Protein AF-A0A1S4EHX6-F1 (afdb_monomer_lite)

Radius of gyration: 24.97 Å; chains: 1; bounding box: 48×34×69 Å

Foldseek 3Di:
DPDPVVVVVVVVVVVVVVVVVVVCPVPPVPPPDCLPFKDKAKPFWDPQQGRNQCDDPDPGHHTDGDPDPDIDMDIDGRDDD

Secondary structure (DSSP, 8-state):
---HHHHHHHHHHHHHHHHHHHHHHT--GGG---TTTEEEEES---TT--GGGGSTT-SS------S-S---EEEEE----

pLDDT: mean 76.13, std 11.17, range [49.53, 91.31]

Organism: Diaphorina citri (NCBI:txid121845)

Sequence (81 aa):
MRNLSSLYLFCVYSLIQLVLVNSESDYYDCNEPLLDRASIKATSQLPDREAHNARLNGMYHTYIADSKPTVYGQMKLLEDM

Structure (mmCIF, N/CA/C/O backbone):
data_AF-A0A1S4EHX6-F1
#
_entry.id   AF-A0A1S4EHX6-F1
#
loop_
_atom_site.group_PDB
_atom_site.id
_atom_site.type_symbol
_atom_site.label_atom_id
_atom_site.label_alt_id
_atom_site.label_comp_id
_atom_site.label_asym_id
_atom_site.label_entity_id
_atom_site.label_seq_id
_atom_site.pdbx_PDB_ins_code
_atom_site.Cartn_x
_atom_site.Cartn_y
_atom_site.Cartn_z
_atom_site.occupancy
_atom_site.B_iso_or_equiv
_atom_site.auth_seq_id
_atom_site.auth_comp_id
_atom_site.auth_asym_id
_atom_site.auth_atom_id
_atom_site.pdbx_PDB_model_num
ATOM 1 N N . MET A 1 1 ? 32.990 20.108 -50.276 1.00 55.78 1 MET A N 1
ATOM 2 C CA . MET A 1 1 ? 31.545 20.284 -50.012 1.00 55.78 1 MET A CA 1
ATOM 3 C C . MET A 1 1 ? 31.141 19.236 -48.988 1.00 55.78 1 MET A C 1
ATOM 5 O O . MET A 1 1 ? 31.245 18.055 -49.292 1.00 55.78 1 MET A O 1
ATOM 9 N N . ARG A 1 2 ? 30.834 19.627 -47.743 1.00 62.81 2 ARG A N 1
ATOM 10 C CA . ARG A 1 2 ? 30.436 18.664 -46.701 1.00 62.81 2 ARG A CA 1
ATOM 11 C C . ARG A 1 2 ? 29.068 18.093 -47.080 1.00 62.81 2 ARG A C 1
ATOM 13 O O . ARG A 1 2 ? 28.160 18.855 -47.394 1.00 62.81 2 ARG A O 1
ATOM 20 N N . ASN A 1 3 ? 28.958 16.768 -47.117 1.00 72.31 3 ASN A N 1
ATOM 21 C CA . ASN A 1 3 ? 27.751 16.072 -47.547 1.00 72.31 3 ASN A CA 1
ATOM 22 C C . ASN A 1 3 ? 26.641 16.280 -46.501 1.00 72.31 3 ASN A C 1
ATOM 24 O O . ASN A 1 3 ? 26.641 15.638 -45.451 1.00 72.31 3 ASN A O 1
ATOM 28 N N . LEU A 1 4 ? 25.719 17.203 -46.788 1.00 76.25 4 LEU A N 1
ATOM 29 C CA . LEU A 1 4 ? 24.577 17.556 -45.935 1.00 76.25 4 LEU A CA 1
ATOM 30 C C . LEU A 1 4 ? 23.722 16.332 -45.567 1.00 76.25 4 LEU A C 1
ATOM 32 O O . LEU A 1 4 ? 23.211 16.260 -44.453 1.00 76.25 4 LEU A O 1
ATOM 36 N N . SER A 1 5 ? 23.647 15.331 -46.451 1.00 79.00 5 SER A N 1
ATOM 37 C CA . SER A 1 5 ? 22.938 14.073 -46.187 1.00 79.00 5 SER A CA 1
ATOM 38 C C . SER A 1 5 ? 23.610 13.247 -45.089 1.00 79.00 5 SER A C 1
ATOM 40 O O . SER A 1 5 ? 22.929 12.609 -44.291 1.00 79.00 5 SER A O 1
ATOM 42 N N . SER A 1 6 ? 24.944 13.266 -45.025 1.00 82.88 6 SER A N 1
ATOM 43 C CA . SER A 1 6 ? 25.696 12.548 -43.992 1.00 82.88 6 SER A CA 1
ATOM 44 C C . SER A 1 6 ? 25.550 13.215 -42.627 1.00 82.88 6 SER A C 1
ATOM 46 O O . SER A 1 6 ? 25.482 12.523 -41.615 1.00 82.88 6 SER A O 1
ATOM 48 N N . LEU A 1 7 ? 25.487 14.550 -42.595 1.00 85.19 7 LEU A N 1
ATOM 49 C CA . LEU A 1 7 ? 25.259 15.300 -41.361 1.00 85.19 7 LEU A CA 1
ATOM 50 C C . LEU A 1 7 ? 23.841 15.055 -40.830 1.00 85.19 7 LEU A C 1
ATOM 52 O O . LEU A 1 7 ? 23.667 14.820 -39.640 1.00 85.19 7 LEU A O 1
ATOM 56 N N . TYR A 1 8 ? 22.849 15.038 -41.723 1.00 87.75 8 TYR A N 1
ATOM 57 C CA . TYR A 1 8 ? 21.463 14.749 -41.369 1.00 87.75 8 TYR A CA 1
ATOM 58 C C . TYR A 1 8 ? 21.302 13.356 -40.745 1.00 87.75 8 TYR A C 1
ATOM 60 O O . TYR A 1 8 ? 20.729 13.233 -39.666 1.00 87.75 8 TYR A O 1
ATOM 68 N N . LEU A 1 9 ? 21.878 12.320 -41.366 1.00 89.19 9 LEU A N 1
ATOM 69 C CA . LEU A 1 9 ? 21.853 10.956 -40.826 1.00 89.19 9 LEU A CA 1
ATOM 70 C C . LEU A 1 9 ? 22.509 10.864 -39.444 1.00 89.19 9 LEU A C 1
ATOM 72 O O . LEU A 1 9 ? 21.971 10.211 -38.552 1.00 89.19 9 LEU A O 1
ATOM 76 N N . PHE A 1 10 ? 23.635 11.552 -39.247 1.00 89.94 10 PHE A N 1
ATOM 77 C CA . PHE A 1 10 ? 24.316 11.587 -37.956 1.00 89.94 10 PHE A CA 1
ATOM 78 C C . PHE A 1 10 ? 23.463 12.264 -36.872 1.00 89.94 10 PHE A C 1
ATOM 80 O O . PHE A 1 10 ? 23.355 11.748 -35.758 1.00 89.94 10 PHE A O 1
ATOM 87 N N . CYS A 1 11 ? 22.816 13.389 -37.194 1.00 89.50 11 CYS A N 1
ATOM 88 C CA . CYS A 1 11 ? 21.919 14.088 -36.273 1.00 89.50 11 CYS A CA 1
ATOM 89 C C . CYS A 1 11 ? 20.713 13.227 -35.880 1.00 89.50 11 CYS A C 1
ATOM 91 O O . CYS A 1 11 ? 20.401 13.1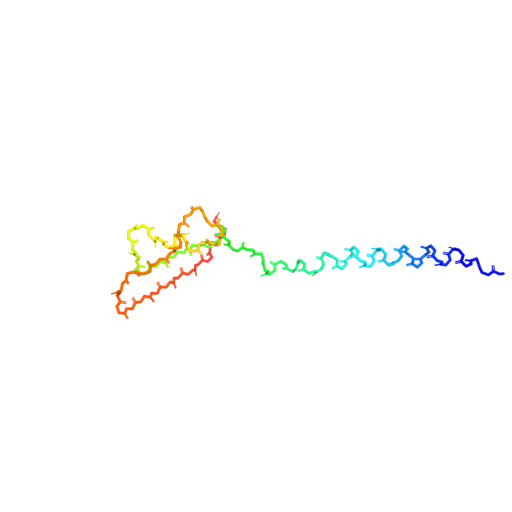30 -34.696 1.00 89.50 11 CYS A O 1
ATOM 93 N N . VAL A 1 12 ? 20.069 12.567 -36.847 1.00 91.31 12 VAL A N 1
ATOM 94 C CA . VAL A 1 12 ? 18.926 11.680 -36.583 1.00 91.31 12 VAL A CA 1
ATOM 95 C C . VAL A 1 12 ? 19.345 10.496 -35.712 1.00 91.31 12 VAL A C 1
ATOM 97 O O . VAL A 1 12 ? 18.685 10.210 -34.719 1.00 91.31 12 VAL A O 1
ATOM 100 N N . TYR A 1 13 ? 20.473 9.851 -36.022 1.00 89.88 13 TYR A N 1
ATOM 101 C CA . TYR A 1 13 ? 20.992 8.750 -35.211 1.00 89.88 13 TYR A CA 1
ATOM 102 C C . TYR A 1 13 ? 21.290 9.190 -33.771 1.00 89.88 13 TYR A C 1
ATOM 104 O O . TYR A 1 13 ? 20.891 8.521 -32.822 1.00 89.88 13 TYR A O 1
ATOM 112 N N . SER A 1 14 ? 21.923 10.352 -33.602 1.00 87.12 14 SER A N 1
ATOM 113 C CA . SER A 1 14 ? 22.253 10.900 -32.280 1.00 87.12 14 SER A CA 1
ATOM 114 C C . SER A 1 14 ? 20.998 11.224 -31.459 1.00 87.12 14 SER A C 1
ATOM 116 O O . SER A 1 14 ? 20.966 10.961 -30.260 1.00 87.12 14 SER A O 1
ATOM 118 N N . LEU A 1 15 ? 19.946 11.744 -32.102 1.00 85.69 15 LEU A N 1
ATOM 119 C CA . LEU A 1 15 ? 18.654 12.009 -31.460 1.00 85.69 15 LEU A CA 1
ATOM 120 C C . LEU A 1 15 ? 17.946 10.718 -31.028 1.00 85.69 15 LEU A C 1
ATOM 122 O O . LEU A 1 15 ? 17.424 10.666 -29.920 1.00 85.69 15 LEU A O 1
ATOM 126 N N . ILE A 1 16 ? 17.963 9.670 -31.858 1.00 83.81 16 ILE A N 1
ATOM 127 C CA . ILE A 1 16 ? 17.381 8.362 -31.510 1.00 83.81 16 ILE A CA 1
ATOM 128 C C . ILE A 1 16 ? 18.086 7.769 -30.285 1.00 83.81 16 ILE A C 1
ATOM 130 O O . ILE A 1 16 ? 17.420 7.308 -29.360 1.00 83.81 16 ILE A O 1
ATOM 134 N N . GLN A 1 17 ? 19.420 7.827 -30.249 1.00 82.38 17 GLN A N 1
ATOM 135 C CA . GLN A 1 17 ? 20.195 7.335 -29.107 1.00 82.38 17 GLN A CA 1
ATOM 136 C C . GLN A 1 17 ? 19.907 8.135 -27.830 1.00 82.38 17 GLN A C 1
ATOM 138 O O . GLN A 1 17 ? 19.745 7.551 -26.763 1.00 82.38 17 GLN A O 1
ATOM 143 N N . LEU A 1 18 ? 19.769 9.462 -27.933 1.00 79.19 18 LEU A N 1
ATOM 144 C CA . LEU A 1 18 ? 19.416 10.309 -26.792 1.00 79.19 18 LEU A CA 1
ATOM 145 C C . LEU A 1 18 ? 18.027 9.968 -26.228 1.00 79.19 18 LEU A C 1
ATOM 147 O O . LEU A 1 18 ? 17.857 9.937 -25.012 1.00 79.19 18 LEU A O 1
ATOM 151 N N . VAL A 1 19 ? 17.040 9.696 -27.085 1.00 77.62 19 VAL A N 1
ATOM 152 C CA . VAL A 1 19 ? 15.688 9.313 -26.646 1.00 77.62 19 VAL A CA 1
ATOM 153 C C . VAL A 1 19 ? 15.682 7.936 -25.978 1.00 77.62 19 VAL A C 1
ATOM 155 O O . VAL A 1 19 ? 15.051 7.789 -24.936 1.00 77.62 19 VAL A O 1
ATOM 158 N N . LEU A 1 20 ? 16.409 6.948 -26.519 1.00 71.19 20 LEU A N 1
ATOM 159 C CA . LEU A 1 20 ? 16.497 5.618 -25.901 1.00 71.19 20 LEU A CA 1
ATOM 160 C C . LEU A 1 20 ? 17.119 5.681 -24.501 1.00 71.19 20 LEU A C 1
ATOM 162 O O . LEU A 1 20 ? 16.544 5.155 -23.554 1.00 71.19 20 LEU A O 1
ATOM 166 N N . VAL A 1 21 ? 18.256 6.368 -24.354 1.00 65.44 21 VAL A N 1
ATOM 167 C CA . VAL A 1 21 ? 18.986 6.428 -23.076 1.00 65.44 21 VAL A CA 1
ATOM 168 C C . VAL A 1 21 ? 18.196 7.175 -21.996 1.0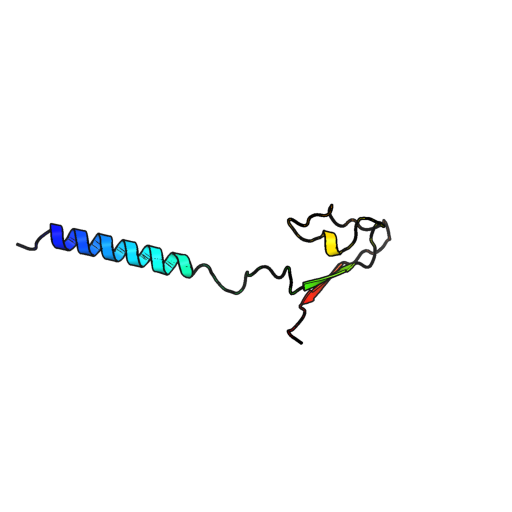0 65.44 21 VAL A C 1
ATOM 170 O O . VAL A 1 21 ? 18.221 6.777 -20.837 1.00 65.44 21 VAL A O 1
ATOM 173 N N . ASN A 1 22 ? 17.451 8.225 -22.358 1.00 59.88 22 ASN A N 1
ATOM 174 C CA . ASN A 1 22 ? 16.619 8.948 -21.388 1.00 59.88 22 ASN A CA 1
ATOM 175 C C . ASN A 1 22 ? 15.293 8.238 -21.073 1.00 59.88 22 ASN A C 1
ATOM 177 O O . ASN A 1 22 ? 14.663 8.571 -20.077 1.00 59.88 22 ASN A O 1
ATOM 181 N N . SER A 1 23 ? 14.863 7.256 -21.875 1.00 58.31 23 SER A N 1
ATOM 182 C CA . SER A 1 23 ? 13.666 6.465 -21.547 1.00 58.31 23 SER A CA 1
ATOM 183 C C . SER A 1 23 ? 13.889 5.480 -20.394 1.00 58.31 23 SER A C 1
ATOM 185 O O . SER A 1 23 ? 12.925 5.071 -19.752 1.00 58.31 23 SER A O 1
ATOM 187 N N . GLU A 1 24 ? 15.148 5.149 -20.089 1.00 56.19 24 GLU A N 1
ATOM 188 C CA . GLU A 1 24 ? 15.504 4.248 -18.988 1.00 56.19 24 GLU A CA 1
ATOM 189 C C . GLU A 1 24 ? 15.910 4.986 -17.701 1.00 56.19 24 GLU A C 1
ATOM 191 O O . GLU A 1 24 ? 15.950 4.368 -16.642 1.00 56.19 24 GLU A O 1
ATOM 196 N N . SER A 1 25 ? 16.184 6.300 -17.734 1.00 52.84 25 SER A N 1
ATOM 197 C CA . SER A 1 25 ? 16.693 7.009 -16.543 1.00 52.84 25 SER A CA 1
ATOM 198 C C . SER A 1 25 ? 15.612 7.501 -15.580 1.00 52.84 25 SER A C 1
ATOM 200 O O . SER A 1 25 ? 15.934 7.802 -14.437 1.00 52.84 25 SER A O 1
ATOM 202 N N . ASP A 1 26 ? 14.347 7.577 -16.007 1.00 50.22 26 ASP A N 1
ATOM 203 C CA . ASP A 1 26 ? 13.214 7.856 -15.105 1.00 50.22 26 ASP A CA 1
ATOM 204 C C . ASP A 1 26 ? 12.761 6.601 -14.332 1.00 50.22 26 ASP A C 1
ATOM 206 O O . ASP A 1 26 ? 11.948 6.689 -13.410 1.00 50.22 26 ASP A O 1
ATOM 210 N N . TYR A 1 27 ? 13.350 5.440 -14.643 1.00 49.53 27 TYR A N 1
ATOM 211 C CA . TYR A 1 27 ? 13.276 4.195 -13.874 1.00 49.53 27 TYR A CA 1
ATOM 212 C C . TYR A 1 27 ? 14.182 4.270 -12.632 1.00 49.53 27 TYR A C 1
ATOM 214 O O . TYR A 1 27 ? 14.989 3.390 -12.351 1.00 49.53 27 TYR A O 1
ATOM 222 N N . TYR A 1 28 ? 14.087 5.358 -11.870 1.00 53.97 28 TYR A N 1
ATOM 223 C CA . TYR A 1 28 ? 14.678 5.395 -10.542 1.00 53.97 28 TYR A CA 1
ATOM 224 C C . TYR A 1 28 ? 14.014 4.295 -9.699 1.00 53.97 28 TYR A C 1
ATOM 226 O O . TYR A 1 28 ? 12.857 4.436 -9.294 1.00 53.97 28 TYR A O 1
ATOM 234 N N . ASP A 1 29 ? 14.776 3.234 -9.413 1.00 54.59 29 ASP A N 1
ATOM 235 C CA . ASP A 1 29 ? 14.473 2.065 -8.559 1.00 54.59 29 ASP A CA 1
ATOM 236 C C . ASP A 1 29 ? 13.831 2.398 -7.191 1.00 54.59 29 ASP A C 1
ATOM 238 O O . ASP A 1 29 ? 13.383 1.521 -6.458 1.00 54.59 29 ASP A O 1
ATOM 242 N N . CYS A 1 30 ? 13.753 3.675 -6.818 1.00 64.62 30 CYS A N 1
ATOM 243 C CA . CYS A 1 30 ? 13.185 4.152 -5.563 1.00 64.62 30 CYS A CA 1
ATOM 244 C C . CYS A 1 30 ? 11.646 4.224 -5.537 1.00 64.62 30 CYS A C 1
ATOM 246 O O . CYS A 1 30 ? 11.085 4.401 -4.457 1.00 64.62 30 CYS A O 1
ATOM 248 N N . ASN A 1 31 ? 10.962 4.126 -6.685 1.00 70.19 31 ASN A N 1
ATOM 249 C CA . ASN A 1 31 ? 9.493 4.206 -6.773 1.00 70.19 31 ASN A CA 1
ATOM 250 C C . ASN A 1 31 ? 8.826 2.866 -7.128 1.00 70.19 31 ASN A C 1
ATOM 252 O O . ASN A 1 31 ? 7.654 2.840 -7.511 1.00 70.19 31 ASN A O 1
ATOM 256 N N . GLU A 1 32 ? 9.552 1.750 -7.024 1.00 73.44 32 GLU A N 1
ATOM 257 C CA . GLU A 1 32 ? 8.986 0.439 -7.325 1.00 73.44 32 GLU A CA 1
ATOM 258 C C . GLU A 1 32 ? 7.824 0.104 -6.359 1.00 73.44 32 GLU A C 1
ATOM 260 O O . GLU A 1 32 ? 7.943 0.310 -5.145 1.00 73.44 32 GLU A O 1
ATOM 265 N N . PRO A 1 33 ? 6.676 -0.405 -6.854 1.00 75.12 33 PRO A N 1
ATOM 266 C CA . PRO A 1 33 ? 5.542 -0.725 -5.999 1.00 75.12 33 PRO A CA 1
ATOM 267 C C . PRO A 1 33 ? 5.909 -1.741 -4.910 1.00 75.12 33 PRO A C 1
ATOM 269 O O . PRO A 1 33 ? 6.323 -2.866 -5.178 1.00 75.12 33 PRO A O 1
ATOM 272 N N . LEU A 1 34 ? 5.654 -1.379 -3.654 1.00 77.00 34 LEU A N 1
ATOM 273 C CA . LEU A 1 34 ? 5.933 -2.220 -2.483 1.00 77.00 34 LEU A CA 1
ATOM 274 C C . LEU A 1 34 ? 4.877 -3.312 -2.253 1.00 77.00 34 LEU A C 1
ATOM 276 O O . LEU A 1 34 ? 4.824 -3.894 -1.170 1.00 77.00 34 LEU A O 1
ATOM 280 N N . LEU A 1 35 ? 4.008 -3.564 -3.239 1.00 71.44 35 LEU A N 1
ATOM 281 C CA . LEU A 1 35 ? 2.769 -4.325 -3.069 1.00 71.44 35 LEU A CA 1
ATOM 282 C C . LEU A 1 35 ? 3.031 -5.681 -2.410 1.00 71.44 35 LEU A C 1
ATOM 284 O O . LEU A 1 35 ? 2.368 -6.005 -1.434 1.00 71.44 35 LEU A O 1
ATOM 288 N N . ASP A 1 36 ? 4.046 -6.425 -2.838 1.00 72.69 36 ASP A N 1
ATOM 289 C CA . ASP A 1 36 ? 4.292 -7.786 -2.334 1.00 72.69 36 ASP A CA 1
ATOM 290 C C . ASP A 1 36 ? 5.261 -7.830 -1.151 1.00 72.69 36 ASP A C 1
ATOM 292 O O . ASP A 1 36 ? 5.305 -8.804 -0.403 1.00 72.69 36 ASP A O 1
ATOM 296 N N . ARG A 1 37 ? 5.979 -6.727 -0.936 1.00 72.38 37 ARG A N 1
ATOM 297 C CA . ARG A 1 37 ? 7.001 -6.566 0.100 1.00 72.38 37 ARG A CA 1
ATOM 298 C C . ARG A 1 37 ? 6.476 -5.841 1.339 1.00 72.38 37 ARG A C 1
ATOM 300 O O . ARG A 1 37 ? 7.218 -5.659 2.292 1.00 72.38 37 ARG A O 1
ATOM 307 N N . ALA A 1 38 ? 5.209 -5.429 1.370 1.00 76.88 38 ALA A N 1
ATOM 308 C CA . ALA A 1 38 ? 4.611 -4.722 2.499 1.00 76.88 38 ALA A CA 1
ATOM 309 C C . ALA A 1 38 ? 3.556 -5.571 3.232 1.00 76.88 38 ALA A C 1
ATOM 311 O O . ALA A 1 38 ? 2.536 -5.975 2.668 1.00 76.88 38 ALA A O 1
ATOM 312 N N . SER A 1 39 ? 3.761 -5.782 4.534 1.00 83.56 39 SER A N 1
ATOM 313 C CA . SER A 1 39 ? 2.732 -6.284 5.446 1.00 83.56 39 SER A CA 1
ATOM 314 C C . SER A 1 39 ? 1.824 -5.132 5.874 1.00 83.56 39 SER A C 1
ATOM 316 O O . SER A 1 39 ? 2.310 -4.111 6.365 1.00 83.56 39 SER A O 1
ATOM 318 N N . ILE A 1 40 ? 0.510 -5.300 5.708 1.00 83.62 40 ILE A N 1
ATOM 319 C CA . ILE A 1 40 ? -0.508 -4.306 6.070 1.00 83.62 40 ILE A CA 1
ATOM 320 C C . ILE A 1 40 ? -1.317 -4.848 7.247 1.00 83.62 40 ILE A C 1
ATOM 322 O O . ILE A 1 40 ? -1.837 -5.963 7.188 1.00 83.62 40 ILE A O 1
ATOM 326 N N . LYS A 1 41 ? -1.436 -4.060 8.316 1.00 85.56 41 LYS A N 1
ATOM 327 C CA . LYS A 1 41 ? -2.254 -4.375 9.492 1.00 85.56 41 LYS A CA 1
ATOM 328 C C . LYS A 1 41 ? -3.144 -3.190 9.850 1.00 85.56 41 LYS A C 1
ATOM 330 O O . LYS A 1 41 ? -2.731 -2.039 9.716 1.00 85.56 41 LYS A O 1
ATOM 335 N N . ALA A 1 42 ? -4.340 -3.478 10.352 1.00 85.00 42 ALA A N 1
ATOM 336 C CA . ALA A 1 42 ? -5.276 -2.482 10.863 1.00 85.00 42 ALA A CA 1
ATOM 337 C C . ALA A 1 42 ? -5.737 -2.865 12.272 1.00 85.00 42 ALA A C 1
ATOM 339 O O . ALA A 1 42 ? -5.908 -4.044 12.578 1.00 85.00 42 ALA A O 1
ATOM 340 N N . THR A 1 43 ? -5.946 -1.872 13.136 1.00 87.00 43 THR A N 1
ATOM 341 C CA . THR A 1 43 ? -6.468 -2.093 14.498 1.00 87.00 43 THR A CA 1
ATOM 342 C C . THR A 1 43 ? -7.988 -2.275 14.544 1.00 87.00 43 THR A C 1
ATOM 344 O O . THR A 1 43 ? -8.535 -2.650 15.580 1.00 87.00 43 THR A O 1
ATOM 347 N N . SER A 1 44 ? -8.676 -1.988 13.437 1.00 86.12 44 SER A N 1
ATOM 348 C CA . SER A 1 44 ? -10.128 -2.063 13.280 1.00 86.12 44 SER A CA 1
ATOM 349 C C . SER A 1 44 ? -10.457 -2.365 11.820 1.00 86.12 44 SER A C 1
ATOM 351 O O . SER A 1 44 ? -9.819 -1.805 10.933 1.00 86.12 44 SER A O 1
ATOM 353 N N . GLN A 1 45 ? -11.440 -3.225 11.564 1.00 88.12 45 GLN A N 1
ATOM 354 C CA . GLN A 1 45 ? -11.927 -3.539 10.219 1.00 88.12 45 GLN A CA 1
ATOM 355 C C . GLN A 1 45 ? -13.358 -4.081 10.291 1.00 88.12 45 GLN A C 1
ATOM 357 O O . GLN A 1 45 ? -13.706 -4.760 11.260 1.00 88.12 45 GLN A O 1
ATOM 362 N N . LEU A 1 46 ? -14.176 -3.802 9.274 1.00 87.75 46 LEU A N 1
ATOM 363 C CA . LEU A 1 46 ? -15.434 -4.534 9.088 1.00 87.75 46 LEU A CA 1
ATOM 364 C C . LEU A 1 46 ? -15.133 -5.984 8.650 1.00 87.75 46 LEU A C 1
ATOM 366 O O . LEU A 1 46 ? -14.097 -6.204 8.017 1.00 87.75 46 LEU A O 1
ATOM 370 N N . PRO A 1 47 ? -16.023 -6.959 8.931 1.00 85.12 47 PRO A N 1
ATOM 371 C CA . PRO A 1 47 ? -15.773 -8.382 8.669 1.00 85.12 47 PRO A CA 1
ATOM 372 C C . PRO A 1 47 ? -15.301 -8.703 7.244 1.00 85.12 47 PRO A C 1
ATOM 374 O O . PRO A 1 47 ? -14.369 -9.477 7.084 1.00 85.12 47 PRO A O 1
ATOM 377 N N . ASP A 1 48 ? -15.863 -8.037 6.230 1.00 85.75 48 ASP A N 1
ATOM 378 C CA . ASP A 1 48 ? -15.537 -8.284 4.813 1.00 85.75 48 ASP A CA 1
ATOM 379 C C . ASP A 1 48 ? -14.604 -7.215 4.209 1.00 85.75 48 ASP A C 1
ATOM 381 O O . ASP A 1 48 ? -14.497 -7.065 2.989 1.00 85.75 48 ASP A O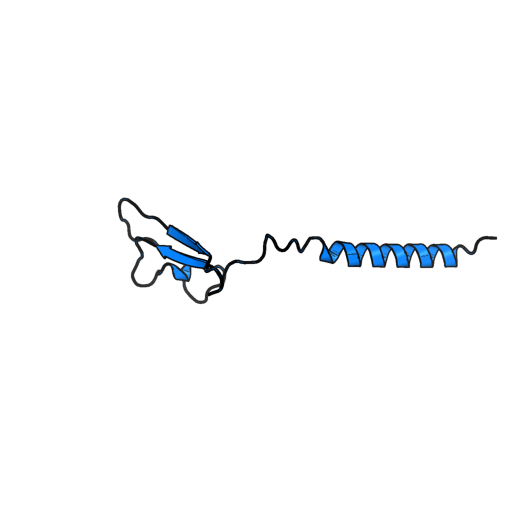 1
ATOM 385 N N . ARG A 1 49 ? -13.987 -6.379 5.053 1.00 86.88 49 ARG A N 1
ATOM 386 C CA . ARG A 1 49 ? -13.229 -5.184 4.643 1.00 86.88 49 ARG A CA 1
ATOM 387 C C . ARG A 1 49 ? -11.856 -5.153 5.287 1.00 86.88 49 ARG A C 1
ATOM 389 O O . ARG A 1 49 ? -11.449 -4.147 5.866 1.00 86.88 49 ARG A O 1
ATOM 396 N N . GLU A 1 50 ? -11.164 -6.277 5.181 1.00 88.19 50 GLU A N 1
ATOM 397 C CA . GLU A 1 50 ? -9.872 -6.497 5.811 1.00 88.19 50 GLU A CA 1
ATOM 398 C C . GLU A 1 50 ? -8.771 -5.560 5.298 1.00 88.19 50 GLU A C 1
ATOM 400 O O . GLU A 1 50 ? -8.831 -5.026 4.189 1.00 88.19 50 GLU A O 1
ATOM 405 N N . ALA A 1 51 ? -7.712 -5.397 6.092 1.00 86.25 51 ALA A N 1
ATOM 406 C CA . ALA A 1 51 ? -6.575 -4.536 5.762 1.00 86.25 51 ALA A CA 1
ATOM 407 C C . ALA A 1 51 ? -5.901 -4.871 4.414 1.00 86.25 51 ALA A C 1
ATOM 409 O O . ALA A 1 51 ? -5.416 -3.974 3.724 1.00 86.25 51 ALA A O 1
ATOM 410 N N . HIS A 1 52 ? -5.891 -6.144 4.001 1.00 83.56 52 HIS A N 1
ATOM 411 C CA . HIS A 1 52 ? -5.293 -6.559 2.729 1.00 83.56 52 HIS A CA 1
ATOM 412 C C . HIS A 1 52 ? -6.055 -6.017 1.501 1.00 83.56 52 HIS A C 1
ATOM 414 O O . HIS A 1 52 ? -5.463 -5.875 0.429 1.00 83.56 52 HIS A O 1
ATOM 420 N N . ASN A 1 53 ? -7.319 -5.608 1.670 1.00 86.94 53 ASN A N 1
ATOM 421 C CA . ASN A 1 53 ? -8.132 -4.970 0.630 1.00 86.94 53 ASN A CA 1
ATOM 422 C C . ASN A 1 53 ? -7.735 -3.511 0.355 1.00 86.94 53 ASN A C 1
ATOM 424 O O . ASN A 1 53 ? -8.315 -2.863 -0.513 1.00 86.94 53 ASN A O 1
ATOM 428 N N . ALA A 1 54 ? -6.769 -2.956 1.093 1.00 85.50 54 ALA A N 1
ATOM 429 C CA . ALA A 1 54 ? -6.214 -1.631 0.820 1.00 85.50 54 ALA A CA 1
ATOM 430 C C . ALA A 1 54 ? -5.285 -1.603 -0.413 1.00 85.50 54 ALA A C 1
ATOM 432 O O . ALA A 1 54 ? -4.858 -0.528 -0.832 1.00 85.50 54 ALA A O 1
ATOM 433 N N . ARG A 1 55 ? -4.955 -2.765 -0.999 1.00 85.50 55 ARG A N 1
ATOM 434 C CA . ARG A 1 55 ? -4.127 -2.861 -2.209 1.00 85.50 55 ARG A CA 1
ATOM 435 C C . ARG A 1 55 ? -4.853 -2.272 -3.421 1.00 85.50 55 ARG A C 1
ATOM 437 O O . ARG A 1 55 ? -5.979 -2.659 -3.734 1.00 85.50 55 ARG A O 1
ATOM 444 N N . LEU A 1 56 ? -4.174 -1.375 -4.135 1.00 81.75 56 LEU A N 1
ATOM 445 C CA . LEU A 1 56 ? -4.666 -0.829 -5.398 1.00 81.75 56 LEU A CA 1
ATOM 446 C C . LEU A 1 56 ? -4.816 -1.960 -6.430 1.00 81.75 56 LEU A C 1
ATOM 448 O O . LEU A 1 56 ? -3.930 -2.804 -6.547 1.00 81.75 56 LEU A O 1
ATOM 452 N N . ASN A 1 57 ? -5.928 -1.971 -7.170 1.00 79.31 57 ASN A N 1
ATOM 453 C CA . ASN A 1 57 ? -6.279 -3.007 -8.155 1.00 79.31 57 ASN A CA 1
ATOM 454 C C . ASN A 1 57 ? -6.404 -4.439 -7.587 1.00 79.31 57 ASN A C 1
ATOM 456 O O . ASN A 1 57 ? -6.306 -5.411 -8.336 1.00 79.31 57 ASN A O 1
ATOM 460 N N . GLY A 1 58 ? -6.633 -4.593 -6.278 1.00 70.88 58 GLY A N 1
ATOM 461 C CA . GLY A 1 58 ? -6.972 -5.889 -5.689 1.00 70.88 58 GLY A CA 1
ATOM 462 C C . GLY A 1 58 ? -8.326 -6.422 -6.179 1.00 70.88 58 GLY A C 1
ATOM 463 O O . GLY A 1 58 ? -9.203 -5.657 -6.573 1.00 70.88 58 GLY A O 1
ATOM 464 N N . MET A 1 59 ? -8.519 -7.745 -6.121 1.00 74.31 59 MET A N 1
ATOM 465 C CA . MET A 1 59 ? -9.793 -8.383 -6.502 1.00 74.31 59 MET A CA 1
ATOM 466 C C . MET A 1 59 ? -10.946 -8.110 -5.519 1.00 74.31 59 MET A C 1
ATOM 468 O O . MET A 1 59 ? -12.099 -8.409 -5.824 1.00 74.31 59 MET A O 1
ATOM 472 N N . TYR A 1 60 ? -10.647 -7.559 -4.342 1.00 74.44 60 TYR A N 1
ATOM 473 C CA . TYR A 1 60 ? -11.600 -7.353 -3.255 1.00 74.44 60 TYR A CA 1
ATOM 474 C C . TYR A 1 60 ? -11.986 -5.884 -3.104 1.00 74.44 60 TYR A C 1
ATOM 476 O O . TYR A 1 60 ? -11.244 -4.973 -3.470 1.00 74.44 60 TYR A O 1
ATOM 484 N N . HIS A 1 61 ? -13.155 -5.640 -2.515 1.00 75.25 61 HIS A N 1
ATOM 485 C CA . HIS A 1 61 ? -13.588 -4.282 -2.227 1.00 75.25 61 HIS A CA 1
ATOM 486 C C . HIS A 1 61 ? -12.755 -3.638 -1.101 1.00 75.25 61 HIS A C 1
ATOM 488 O O . HIS A 1 61 ? -12.506 -4.278 -0.084 1.00 75.25 61 HIS A O 1
ATOM 494 N N . THR A 1 62 ? -12.426 -2.348 -1.252 1.00 85.06 62 THR A N 1
ATOM 495 C CA . THR A 1 62 ? -11.616 -1.504 -0.344 1.00 85.06 62 THR A CA 1
ATOM 496 C C . THR A 1 62 ? -11.798 -1.763 1.158 1.00 85.06 62 THR A C 1
ATOM 498 O O . THR A 1 62 ? -12.925 -1.941 1.623 1.00 85.06 62 THR A O 1
ATOM 501 N N . TYR A 1 63 ? -10.685 -1.695 1.906 1.00 86.94 63 TYR A N 1
ATOM 502 C CA . TYR A 1 63 ? -10.621 -1.672 3.378 1.00 86.94 63 TYR A CA 1
ATOM 503 C C . TYR A 1 63 ? -11.514 -0.584 3.995 1.00 86.94 63 TYR A C 1
ATOM 505 O O . TYR A 1 63 ? -11.530 0.558 3.538 1.00 86.94 63 TYR A O 1
ATOM 513 N N . ILE A 1 64 ? -12.213 -0.926 5.079 1.00 85.81 64 ILE A N 1
ATOM 514 C CA . ILE A 1 64 ? -13.061 -0.006 5.842 1.00 85.81 64 ILE A CA 1
ATOM 515 C C . ILE A 1 64 ? -12.881 -0.310 7.327 1.00 85.81 64 ILE A C 1
ATOM 517 O O . ILE A 1 64 ? -13.061 -1.448 7.763 1.00 85.81 64 ILE A O 1
ATOM 521 N N . ALA A 1 65 ? -12.568 0.724 8.102 1.00 84.62 65 ALA A N 1
ATOM 522 C CA . ALA A 1 65 ? -12.491 0.630 9.550 1.00 84.62 65 ALA A CA 1
ATOM 523 C C . ALA A 1 65 ? -13.890 0.593 10.178 1.00 84.62 65 ALA A C 1
ATOM 525 O O . ALA A 1 65 ? -14.768 1.362 9.786 1.00 84.62 65 ALA A O 1
ATOM 526 N N . ASP A 1 66 ? -14.076 -0.244 11.197 1.00 84.44 66 ASP A N 1
ATOM 527 C CA . ASP A 1 66 ? -15.224 -0.123 12.097 1.00 84.44 66 ASP A CA 1
ATOM 528 C C . ASP A 1 66 ? -15.063 1.140 12.968 1.00 84.44 66 ASP A C 1
ATOM 530 O O . ASP A 1 66 ? -13.934 1.528 13.304 1.00 84.44 66 ASP A O 1
ATOM 534 N N . SER A 1 67 ? -16.179 1.795 13.305 1.00 72.88 67 SER A N 1
ATOM 535 C CA . SER A 1 67 ? -16.247 3.088 13.992 1.00 72.88 67 SER A CA 1
ATOM 536 C C . SER A 1 67 ? -15.810 2.965 15.454 1.00 72.88 67 SER A C 1
ATOM 538 O O . SER A 1 67 ? -16.619 2.993 16.380 1.00 72.88 67 SER A O 1
ATOM 540 N N . LYS A 1 68 ? -14.505 2.812 15.673 1.00 67.19 68 LYS A N 1
ATOM 541 C CA . LYS A 1 68 ? -13.865 2.872 16.988 1.00 67.19 68 LYS A CA 1
ATOM 542 C C . LYS A 1 68 ? -13.143 4.210 17.152 1.00 67.19 68 LYS A C 1
ATOM 544 O O . LYS A 1 68 ? -12.655 4.759 16.166 1.00 67.19 68 LYS A O 1
ATOM 549 N N . PRO A 1 69 ? -13.045 4.742 18.385 1.00 65.19 69 PRO A N 1
ATOM 550 C CA . PRO A 1 69 ? -12.545 6.097 18.636 1.00 65.19 69 PRO A CA 1
ATOM 551 C C . PRO A 1 69 ? -11.076 6.301 18.243 1.00 65.19 69 PRO A C 1
ATOM 553 O O . PRO A 1 69 ? -10.611 7.437 18.184 1.00 65.19 69 PRO A O 1
ATOM 556 N N . THR A 1 70 ? -10.328 5.230 17.963 1.00 61.22 70 THR A N 1
ATOM 557 C CA . THR A 1 70 ? -8.970 5.338 17.433 1.00 61.22 70 THR A CA 1
ATOM 558 C C . THR A 1 70 ? -8.683 4.208 16.448 1.00 61.22 70 THR A C 1
ATOM 560 O O . THR A 1 70 ? -8.653 3.032 16.814 1.00 61.22 70 THR A O 1
ATOM 563 N N . VAL A 1 71 ? -8.490 4.569 15.180 1.00 70.50 71 VAL A N 1
ATOM 564 C CA . VAL A 1 71 ? -8.181 3.652 14.078 1.00 70.50 71 VAL A CA 1
ATOM 565 C C . VAL A 1 71 ? -6.767 3.951 13.604 1.00 70.50 71 VAL A C 1
ATOM 567 O O . VAL A 1 71 ? -6.473 5.081 13.221 1.00 70.50 71 VAL A O 1
ATOM 570 N N . TYR A 1 72 ? -5.904 2.937 13.601 1.00 70.19 72 TYR A N 1
ATOM 571 C CA . TYR A 1 72 ? -4.551 3.039 13.066 1.00 70.19 72 TYR A CA 1
ATOM 572 C C . TYR A 1 72 ? -4.318 1.946 12.024 1.00 70.19 72 TYR A C 1
ATOM 574 O O . TYR A 1 72 ? -4.633 0.775 12.248 1.00 70.19 72 TYR A O 1
ATOM 582 N N . GLY A 1 73 ? -3.745 2.345 10.889 1.00 71.81 73 GLY A N 1
ATOM 583 C CA . GLY A 1 73 ? -3.143 1.440 9.918 1.00 71.81 73 GLY A CA 1
ATOM 584 C C . GLY A 1 73 ? -1.630 1.438 10.099 1.00 71.81 73 GLY A C 1
ATOM 585 O O . GLY A 1 73 ? -1.031 2.492 10.309 1.00 71.81 73 GLY A O 1
ATOM 586 N N . GLN A 1 74 ? -1.012 0.264 10.032 1.00 79.56 74 GLN A N 1
ATOM 587 C CA . GLN A 1 74 ? 0.440 0.123 10.000 1.00 79.56 74 GLN A CA 1
ATOM 588 C C . GLN A 1 74 ? 0.848 -0.650 8.753 1.00 79.56 74 GLN A C 1
ATOM 590 O O . GLN A 1 74 ? 0.257 -1.680 8.422 1.00 79.56 74 GLN A O 1
ATOM 595 N N . MET A 1 75 ? 1.885 -0.153 8.087 1.00 79.12 75 MET A N 1
ATOM 596 C CA . MET A 1 75 ? 2.542 -0.827 6.979 1.00 79.12 75 MET A CA 1
ATOM 597 C C . MET A 1 75 ? 4.001 -1.048 7.364 1.00 79.12 75 MET A C 1
ATOM 599 O O . MET A 1 75 ? 4.674 -0.115 7.801 1.00 79.12 75 MET A O 1
ATOM 603 N N . LYS A 1 76 ? 4.476 -2.286 7.237 1.00 81.56 76 LYS A N 1
ATOM 604 C CA . LYS A 1 76 ? 5.874 -2.640 7.489 1.00 81.56 76 LYS A CA 1
ATOM 605 C C . LYS A 1 76 ? 6.435 -3.376 6.281 1.00 81.56 76 LYS A C 1
ATOM 607 O O . LYS A 1 76 ? 5.800 -4.309 5.795 1.00 81.56 76 LYS A O 1
ATOM 612 N N . LEU A 1 77 ? 7.621 -2.972 5.836 1.00 76.50 77 LEU A N 1
ATOM 613 C CA . LEU A 1 77 ? 8.372 -3.711 4.829 1.00 76.50 77 LEU A CA 1
ATOM 614 C C . LEU A 1 77 ? 8.815 -5.062 5.401 1.00 76.50 77 LEU A C 1
ATOM 616 O O . LEU A 1 77 ? 9.325 -5.147 6.520 1.00 76.50 77 LEU A O 1
ATOM 620 N N . LEU A 1 78 ? 8.551 -6.114 4.641 1.00 73.94 78 LEU A N 1
ATOM 621 C CA . LEU A 1 78 ? 9.114 -7.436 4.828 1.00 73.94 78 LEU A CA 1
ATOM 622 C C . LEU A 1 78 ? 10.519 -7.367 4.231 1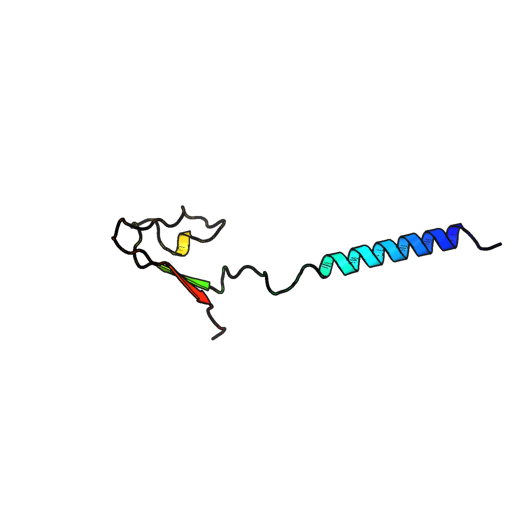.00 73.94 78 LEU A C 1
ATOM 624 O O . LEU A 1 78 ? 10.673 -7.240 3.020 1.00 73.94 78 LEU A O 1
ATOM 628 N N . GLU A 1 79 ? 11.524 -7.341 5.097 1.00 71.12 79 GLU A N 1
ATOM 629 C CA . GLU A 1 79 ? 12.914 -7.530 4.684 1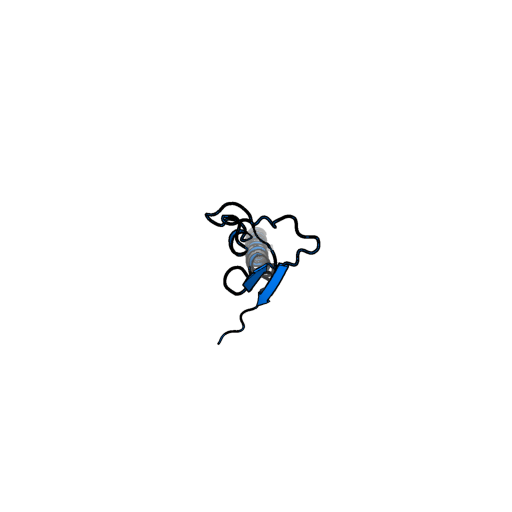.00 71.12 79 GLU A CA 1
ATOM 630 C C . GLU A 1 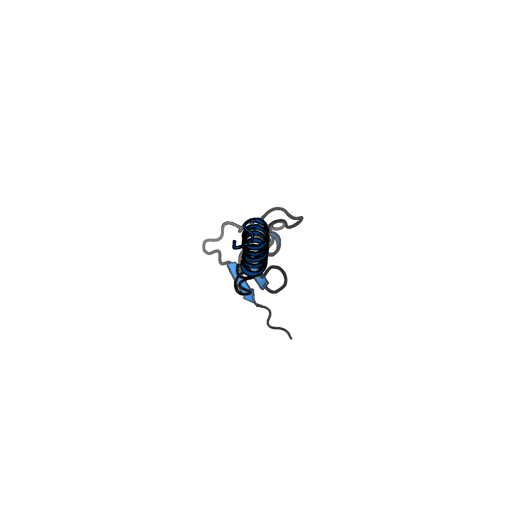79 ? 13.085 -9.005 4.293 1.00 71.12 79 GLU A C 1
ATOM 632 O O . GLU A 1 79 ? 12.486 -9.874 4.936 1.00 71.12 79 GLU A O 1
ATOM 637 N N . ASP A 1 80 ? 13.837 -9.274 3.223 1.00 59.09 80 ASP A N 1
ATOM 638 C CA . ASP A 1 80 ? 14.075 -10.630 2.719 1.00 59.09 80 ASP A CA 1
ATOM 639 C C . ASP A 1 80 ? 14.621 -11.518 3.857 1.00 59.09 80 ASP A C 1
ATOM 641 O O . ASP A 1 80 ? 15.682 -11.236 4.419 1.00 59.09 80 ASP A O 1
ATOM 645 N N . MET A 1 81 ? 13.850 -12.546 4.238 1.00 50.31 81 MET A N 1
ATOM 646 C CA . MET A 1 81 ? 14.222 -13.555 5.243 1.00 50.31 81 MET A CA 1
ATOM 647 C C . MET A 1 81 ? 15.049 -14.678 4.630 1.00 50.31 81 MET A C 1
ATOM 649 O O . MET A 1 81 ? 14.674 -15.138 3.527 1.00 50.31 81 MET A O 1
#